Protein AF-A0A438VXB7-F1 (afdb_monomer_lite)

Sequence (95 aa):
STSFGETPNSNTCPVCLGLPGALPVLNKEVVKKAIQLGTAIEANINQHSIFARKNYFYPDLPKAYQISQFEVPIVSDGKLEIDTKEGVKIVRIER

Foldseek 3Di:
DDDPPDDPPPPDDCQQLQHPPDDDDDDPVVLVVVVVVQVVQVWDADPDFDWDWAAADDPNRNNNTDGHGDDGHRTAWGWDWDQDPVGIDIDTDGD

InterPro domains:
  IPR006075 Aspartyl/Glutamyl-tRNA(Gln) amidotransferase, subunit B/E, catalytic [PF02934] (2-95)
  IPR014746 Glutamine synthetase/guanido kinase, catalytic domain [SSF55931] (2-95)
  IPR017959 Aspartyl/glutamyl-tRNA(Asn/Gln) amidotransferase, subunit B /E [PTHR11659] (2-93)

Radius of gyration: 17.67 Å; chains: 1; bounding box: 40×25×50 Å

Structure (mmCIF, N/CA/C/O backbone):
data_AF-A0A438VXB7-F1
#
_entry.id   AF-A0A438VXB7-F1
#
loop_
_atom_site.group_PDB
_atom_site.id
_atom_site.type_symbol
_atom_site.label_atom_id
_atom_site.label_alt_id
_atom_site.label_comp_id
_atom_site.label_asym_id
_atom_site.label_entity_id
_atom_site.label_seq_id
_atom_site.pdbx_PDB_ins_code
_atom_site.Cartn_x
_atom_site.Cartn_y
_atom_site.Cartn_z
_atom_site.occupancy
_atom_site.B_iso_or_equiv
_atom_site.auth_seq_id
_atom_site.auth_comp_id
_atom_site.auth_asym_id
_atom_site.auth_atom_id
_atom_site.pdbx_PDB_model_num
ATOM 1 N N . SER A 1 1 ? 11.592 -12.284 0.896 1.00 63.84 1 SER A N 1
ATOM 2 C CA . SER A 1 1 ? 11.648 -11.688 2.244 1.00 63.84 1 SER A CA 1
ATOM 3 C C . SER A 1 1 ? 12.737 -10.637 2.233 1.00 63.84 1 SER A C 1
ATOM 5 O O . SER A 1 1 ? 13.691 -10.792 1.486 1.00 63.84 1 SER A O 1
ATOM 7 N N . THR A 1 2 ? 12.568 -9.560 2.990 1.00 84.88 2 THR A N 1
ATOM 8 C CA . THR A 1 2 ? 13.571 -8.502 3.179 1.00 84.88 2 THR A CA 1
ATOM 9 C C . THR A 1 2 ? 13.570 -8.138 4.657 1.00 84.88 2 THR A C 1
ATOM 11 O O . THR A 1 2 ? 12.505 -8.177 5.278 1.00 84.88 2 THR A O 1
ATOM 14 N N . SER A 1 3 ? 14.725 -7.773 5.201 1.00 8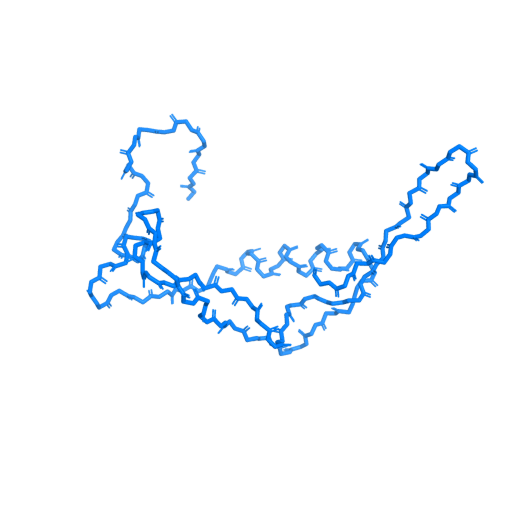9.88 3 SER A N 1
ATOM 15 C CA . SER A 1 3 ? 14.895 -7.463 6.622 1.00 89.88 3 SER A CA 1
ATOM 16 C C . SER A 1 3 ? 15.456 -6.056 6.798 1.00 89.88 3 SER A C 1
ATOM 18 O O . SER A 1 3 ? 16.143 -5.530 5.923 1.00 89.88 3 SER A O 1
ATOM 20 N N . PHE A 1 4 ? 15.131 -5.424 7.922 1.00 94.00 4 PHE A N 1
ATOM 21 C CA . PHE A 1 4 ? 15.700 -4.129 8.281 1.00 94.00 4 PHE A CA 1
ATOM 22 C C . PHE A 1 4 ? 17.194 -4.273 8.626 1.00 94.00 4 PHE A C 1
ATOM 24 O O . PHE A 1 4 ? 17.573 -5.242 9.278 1.00 94.00 4 PHE A O 1
ATOM 31 N N . GLY A 1 5 ? 18.021 -3.300 8.223 1.00 94.38 5 GLY A N 1
ATOM 32 C CA . GLY A 1 5 ? 19.455 -3.243 8.560 1.00 94.38 5 GLY A CA 1
ATOM 33 C C . GLY A 1 5 ? 20.411 -3.910 7.564 1.00 94.38 5 GLY A C 1
ATOM 34 O O . GLY A 1 5 ? 21.616 -3.920 7.795 1.00 94.38 5 GLY A O 1
ATOM 35 N N . GLU A 1 6 ? 19.899 -4.442 6.456 1.00 95.94 6 GLU A N 1
ATOM 36 C CA . GLU A 1 6 ? 20.711 -5.056 5.399 1.00 95.94 6 GLU A CA 1
ATOM 37 C C . GLU A 1 6 ? 21.574 -4.029 4.642 1.00 95.94 6 GLU A C 1
ATOM 39 O O . GLU A 1 6 ? 21.282 -2.830 4.615 1.00 95.94 6 GLU A O 1
ATOM 44 N N . THR A 1 7 ? 22.633 -4.504 3.977 1.00 97.38 7 THR A N 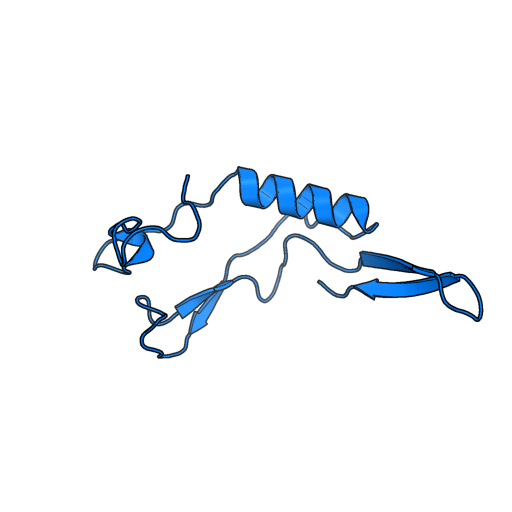1
ATOM 45 C CA . THR A 1 7 ? 23.547 -3.656 3.192 1.00 97.38 7 THR A CA 1
ATOM 46 C C . THR A 1 7 ? 22.786 -2.821 2.145 1.00 97.38 7 THR A C 1
ATOM 48 O O . THR A 1 7 ? 21.892 -3.361 1.481 1.00 97.38 7 THR A O 1
ATOM 51 N N . PRO A 1 8 ? 23.130 -1.532 1.931 1.00 96.75 8 PRO A N 1
ATOM 52 C CA . PRO A 1 8 ? 22.445 -0.680 0.960 1.00 96.75 8 PRO A CA 1
ATOM 53 C C . PRO A 1 8 ? 22.319 -1.322 -0.427 1.00 96.75 8 PRO A C 1
ATOM 55 O O . PRO A 1 8 ? 23.275 -1.884 -0.954 1.00 96.75 8 PRO A O 1
ATOM 58 N N . ASN A 1 9 ? 21.129 -1.217 -1.022 1.00 95.75 9 ASN A N 1
ATOM 59 C CA . ASN A 1 9 ? 20.783 -1.727 -2.357 1.00 95.75 9 ASN A CA 1
ATOM 60 C C . ASN A 1 9 ? 20.889 -3.256 -2.566 1.00 95.75 9 ASN A C 1
ATOM 62 O O . ASN A 1 9 ? 20.611 -3.724 -3.670 1.00 95.75 9 ASN A O 1
ATOM 66 N N . SER A 1 10 ? 21.203 -4.046 -1.532 1.00 95.69 10 SER A N 1
ATOM 67 C CA . SER A 1 10 ? 21.258 -5.520 -1.619 1.00 95.69 10 SER A CA 1
ATOM 68 C C . SER A 1 10 ? 19.892 -6.167 -1.895 1.00 95.69 10 SER A C 1
ATOM 70 O O . SER A 1 10 ? 19.806 -7.182 -2.578 1.00 95.69 10 SER A O 1
ATOM 72 N N . ASN A 1 11 ? 18.809 -5.544 -1.422 1.00 96.19 11 ASN A N 1
ATOM 73 C CA . ASN A 1 11 ? 17.433 -6.021 -1.570 1.00 96.19 11 ASN A CA 1
ATOM 74 C C . ASN A 1 11 ? 16.691 -5.297 -2.703 1.00 96.19 11 ASN A C 1
ATOM 76 O O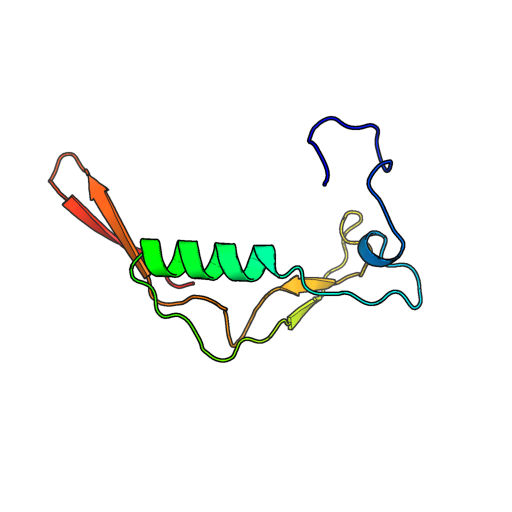 . ASN A 1 11 ? 15.634 -4.697 -2.492 1.00 96.19 11 ASN A O 1
ATOM 80 N N . THR A 1 12 ? 17.262 -5.313 -3.908 1.00 96.69 12 THR A N 1
ATOM 81 C CA . THR A 1 12 ? 16.703 -4.621 -5.077 1.00 96.69 12 THR A CA 1
ATOM 82 C C . THR A 1 12 ? 16.487 -5.557 -6.268 1.00 96.69 12 THR A C 1
ATOM 84 O O . THR A 1 12 ? 16.997 -6.672 -6.322 1.00 96.69 12 THR A O 1
ATOM 87 N N . CYS A 1 13 ? 15.659 -5.129 -7.218 1.00 96.75 13 CYS A N 1
ATOM 88 C CA . CYS A 1 13 ? 15.355 -5.842 -8.452 1.00 96.75 13 CYS A CA 1
ATOM 89 C C . CYS A 1 13 ? 14.922 -4.842 -9.540 1.00 96.75 13 CYS A C 1
ATOM 91 O O . CYS A 1 13 ? 14.576 -3.701 -9.213 1.00 96.75 13 CYS A O 1
ATOM 93 N N . PRO A 1 14 ? 14.860 -5.246 -10.824 1.00 98.44 14 PRO A N 1
ATOM 94 C CA . PRO A 1 14 ? 14.476 -4.346 -11.916 1.00 98.44 14 PRO A CA 1
ATOM 95 C C . PRO A 1 14 ? 13.153 -3.597 -11.693 1.00 98.44 14 PRO A C 1
ATOM 97 O O . PRO A 1 14 ? 13.034 -2.426 -12.042 1.00 98.44 14 PRO A O 1
ATOM 100 N N . VAL A 1 15 ? 12.172 -4.247 -11.057 1.00 98.12 15 VAL A N 1
ATOM 101 C CA . VAL A 1 15 ? 10.841 -3.677 -10.789 1.00 98.12 15 VAL A CA 1
ATOM 102 C C . VAL A 1 15 ? 10.883 -2.605 -9.700 1.00 98.12 15 VAL A C 1
ATOM 104 O O . VAL A 1 15 ? 10.304 -1.524 -9.862 1.00 98.12 15 VAL A O 1
ATOM 107 N N . CYS A 1 16 ? 11.546 -2.874 -8.570 1.00 96.38 16 CYS A N 1
ATOM 108 C CA . CYS A 1 16 ? 11.600 -1.891 -7.489 1.00 96.38 16 CYS A CA 1
ATOM 109 C C . CYS A 1 16 ? 12.524 -0.718 -7.838 1.00 96.38 16 CYS A C 1
ATOM 111 O O . CYS A 1 16 ? 12.182 0.407 -7.482 1.00 96.38 16 CYS A O 1
ATOM 113 N N . LEU A 1 17 ? 13.571 -0.958 -8.640 1.00 98.06 17 LEU A N 1
ATOM 114 C CA . LEU A 1 17 ? 14.460 0.061 -9.212 1.00 98.06 17 LEU A CA 1
ATOM 115 C C . LEU A 1 17 ? 13.847 0.852 -10.376 1.00 98.06 17 LEU A C 1
ATOM 117 O O . LEU A 1 17 ? 14.480 1.782 -10.860 1.00 98.06 17 LEU A O 1
ATOM 121 N N . GLY A 1 18 ? 12.644 0.506 -10.846 1.00 97.81 18 GLY A N 1
ATOM 122 C CA . GLY A 1 18 ? 11.980 1.238 -11.929 1.00 97.81 18 GLY A CA 1
ATOM 123 C C . GLY A 1 18 ? 12.720 1.183 -13.269 1.00 97.81 18 GLY A C 1
ATOM 124 O O . GLY A 1 18 ? 12.633 2.132 -14.043 1.00 97.81 18 GLY A O 1
ATOM 125 N N . LEU A 1 19 ? 13.451 0.097 -13.542 1.00 98.44 19 LEU A N 1
ATOM 126 C CA . LEU A 1 19 ? 14.196 -0.044 -14.793 1.00 98.44 19 LEU A CA 1
ATOM 127 C C . LEU A 1 19 ? 13.248 -0.118 -16.007 1.00 98.44 19 LEU A C 1
ATOM 129 O O . LEU A 1 19 ? 12.130 -0.636 -15.883 1.00 98.44 19 LEU A O 1
ATOM 133 N N . PRO A 1 20 ? 13.678 0.353 -17.193 1.00 98.50 20 PRO A N 1
ATOM 134 C CA . PRO A 1 20 ? 12.863 0.303 -18.404 1.00 98.50 20 PRO A CA 1
ATOM 135 C C . PRO A 1 20 ? 12.351 -1.110 -18.711 1.00 98.50 20 PRO A C 1
ATOM 137 O O . PRO A 1 20 ? 13.108 -2.078 -18.688 1.00 98.50 20 PRO A O 1
ATOM 140 N N . GLY A 1 21 ? 11.052 -1.226 -18.999 1.00 97.88 21 GLY A N 1
ATOM 141 C CA . GLY A 1 21 ? 10.391 -2.498 -19.316 1.00 97.88 21 GLY A CA 1
ATOM 142 C C . GLY A 1 21 ? 9.962 -3.342 -18.108 1.00 97.88 21 GLY A C 1
ATOM 143 O O . GLY A 1 21 ? 9.268 -4.340 -18.292 1.00 97.88 21 GLY A O 1
ATOM 144 N N . ALA A 1 22 ? 10.312 -2.959 -16.876 1.00 98.25 22 ALA A N 1
ATOM 145 C CA . ALA A 1 22 ? 9.897 -3.693 -15.685 1.00 98.25 22 ALA A CA 1
ATOM 146 C C . ALA A 1 22 ? 8.409 -3.460 -15.344 1.00 98.25 22 ALA A C 1
ATOM 148 O O . ALA A 1 22 ? 7.919 -2.329 -15.378 1.00 98.25 22 ALA A O 1
ATOM 149 N N . LEU A 1 23 ? 7.693 -4.526 -14.966 1.00 98.12 23 LEU A N 1
ATOM 150 C CA . LEU A 1 23 ? 6.261 -4.490 -14.637 1.00 98.12 23 LEU A CA 1
ATOM 151 C C . LEU A 1 23 ? 5.999 -4.940 -13.188 1.00 98.12 23 LEU A C 1
ATOM 153 O O . LEU A 1 23 ? 6.629 -5.892 -12.723 1.00 98.12 23 LEU A O 1
ATOM 157 N N . PRO A 1 24 ? 5.078 -4.286 -12.453 1.00 97.69 24 PRO A N 1
ATOM 158 C CA . PRO A 1 24 ? 4.722 -4.685 -11.096 1.00 97.69 24 PRO A CA 1
ATOM 159 C C . PRO A 1 24 ? 3.823 -5.929 -11.082 1.00 97.69 24 PRO A C 1
ATOM 161 O O . PRO A 1 24 ? 2.951 -6.090 -11.932 1.00 97.69 24 PRO A O 1
ATOM 164 N N . VAL A 1 25 ? 3.984 -6.762 -10.053 1.00 97.62 25 VAL A N 1
ATOM 165 C CA . VAL A 1 25 ? 3.088 -7.887 -9.745 1.00 97.62 25 VAL A CA 1
ATOM 166 C C . VAL A 1 25 ? 2.624 -7.748 -8.299 1.00 97.62 25 VAL A C 1
ATOM 168 O O . VAL A 1 25 ? 3.439 -7.554 -7.396 1.00 97.62 25 VAL A O 1
ATOM 171 N N . LEU A 1 26 ? 1.311 -7.811 -8.076 1.00 97.44 26 LEU A N 1
ATOM 172 C CA . LEU A 1 26 ? 0.725 -7.616 -6.752 1.00 97.44 26 LEU A CA 1
ATOM 173 C C . LEU A 1 26 ? 1.048 -8.792 -5.821 1.00 97.44 26 LEU A C 1
ATOM 175 O O . LEU A 1 26 ? 0.850 -9.956 -6.166 1.00 97.44 26 LEU A O 1
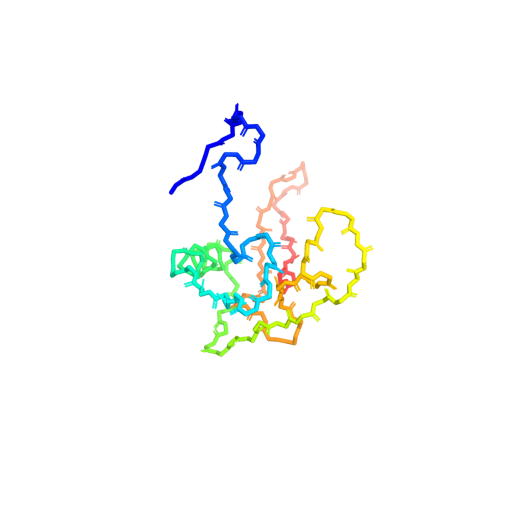ATOM 179 N N . ASN A 1 27 ? 1.489 -8.482 -4.602 1.00 97.12 27 ASN A N 1
ATOM 180 C CA . ASN A 1 27 ? 1.700 -9.484 -3.566 1.00 97.12 27 ASN A CA 1
ATOM 181 C C . ASN A 1 27 ? 0.358 -9.901 -2.936 1.00 97.12 27 ASN A C 1
ATOM 183 O O . ASN A 1 27 ? -0.301 -9.103 -2.268 1.00 97.12 27 ASN A O 1
ATOM 187 N N . LYS A 1 28 ? -0.009 -11.177 -3.092 1.00 97.88 28 LYS A N 1
ATOM 188 C CA . LYS A 1 28 ? -1.243 -11.760 -2.541 1.00 97.88 28 LYS A CA 1
ATOM 189 C C . LYS A 1 28 ? -1.373 -11.596 -1.021 1.00 97.88 28 LYS A C 1
ATOM 191 O O . LYS A 1 28 ? -2.473 -11.360 -0.528 1.00 97.88 28 LYS A O 1
ATOM 196 N N . GLU A 1 29 ? -0.273 -11.694 -0.276 1.00 97.94 29 GLU A N 1
ATOM 197 C CA . GLU A 1 29 ? -0.298 -11.581 1.188 1.00 97.94 29 GLU A CA 1
ATOM 198 C C . GLU A 1 29 ? -0.606 -10.157 1.666 1.00 97.94 29 GLU A C 1
ATOM 200 O O . GLU A 1 29 ? -1.216 -9.989 2.719 1.00 97.94 29 GLU A O 1
ATOM 205 N N . VAL A 1 30 ? -0.259 -9.129 0.881 1.00 96.81 30 VAL A N 1
ATOM 206 C CA . VAL A 1 30 ? -0.613 -7.734 1.205 1.00 96.81 30 VAL A CA 1
ATOM 207 C C . VAL A 1 30 ? -2.127 -7.544 1.160 1.00 96.81 30 VAL A C 1
ATOM 209 O O . VAL A 1 30 ? -2.691 -6.953 2.075 1.00 96.81 30 VAL A O 1
ATOM 212 N N . VAL A 1 31 ? -2.800 -8.111 0.154 1.00 97.50 31 VAL A N 1
ATOM 213 C CA . VAL A 1 31 ? -4.266 -8.043 0.039 1.00 97.50 31 VAL A CA 1
ATOM 214 C C . VAL A 1 31 ? -4.939 -8.777 1.199 1.00 97.50 31 VAL A C 1
ATOM 216 O O . VAL A 1 31 ? -5.845 -8.234 1.823 1.00 97.50 31 VAL A O 1
ATOM 219 N N . LYS A 1 32 ? -4.461 -9.982 1.545 1.00 98.38 32 LYS A N 1
ATOM 220 C CA . LYS A 1 32 ? -4.981 -10.731 2.701 1.00 98.38 32 LYS A CA 1
ATOM 221 C C . LYS A 1 32 ? -4.863 -9.929 3.996 1.00 98.38 32 LYS A C 1
ATOM 223 O O . LYS A 1 32 ? -5.835 -9.839 4.736 1.00 98.38 32 LYS A O 1
ATOM 228 N N . LYS A 1 33 ? -3.698 -9.325 4.249 1.00 98.56 33 LYS A N 1
ATOM 229 C CA . LYS A 1 33 ? -3.461 -8.504 5.445 1.00 98.56 33 LYS A CA 1
ATOM 230 C C . LYS A 1 33 ? -4.321 -7.240 5.464 1.00 98.56 33 LYS A C 1
ATOM 232 O O . LYS A 1 33 ? -4.819 -6.883 6.525 1.00 98.56 33 LYS A O 1
ATOM 237 N N . ALA A 1 34 ? -4.540 -6.598 4.316 1.00 98.31 34 ALA A N 1
ATOM 238 C CA . ALA A 1 34 ? -5.443 -5.453 4.213 1.00 98.31 34 ALA A CA 1
ATOM 239 C C . ALA A 1 34 ? -6.889 -5.838 4.576 1.00 98.31 34 ALA A C 1
ATOM 241 O O . ALA A 1 34 ? -7.513 -5.162 5.387 1.00 98.31 34 ALA A O 1
ATOM 242 N N . ILE A 1 35 ? -7.392 -6.965 4.058 1.00 98.31 35 ILE A N 1
ATOM 243 C CA . ILE A 1 35 ? -8.734 -7.477 4.388 1.00 98.31 35 ILE A CA 1
ATOM 244 C C . ILE A 1 35 ? -8.833 -7.872 5.867 1.00 98.31 35 ILE A C 1
ATOM 246 O O . ILE A 1 35 ? -9.834 -7.572 6.515 1.00 98.31 35 ILE A O 1
ATOM 250 N N . GLN A 1 36 ? -7.797 -8.516 6.417 1.00 98.56 36 GLN A N 1
ATOM 251 C CA . GLN A 1 36 ? -7.730 -8.850 7.843 1.00 98.56 36 GLN A CA 1
ATOM 252 C C . GLN A 1 36 ? -7.818 -7.597 8.717 1.00 98.56 36 GLN A C 1
ATOM 254 O O . GLN A 1 36 ? -8.614 -7.576 9.651 1.00 98.56 36 GLN A O 1
ATOM 259 N N . LEU A 1 37 ? -7.046 -6.552 8.390 1.00 98.50 37 LEU A N 1
ATOM 260 C CA . LEU A 1 37 ? -7.118 -5.270 9.087 1.00 98.50 37 LEU A CA 1
ATOM 261 C C . LEU A 1 37 ? -8.522 -4.677 8.980 1.00 98.50 37 LEU A C 1
ATOM 263 O O . LEU A 1 37 ? -9.106 -4.368 10.009 1.00 98.50 37 LEU A O 1
ATOM 267 N N . GLY A 1 38 ? -9.075 -4.577 7.767 1.00 98.31 38 GLY A N 1
ATOM 268 C CA . GLY A 1 38 ? -10.413 -4.028 7.549 1.00 98.31 38 GLY A CA 1
ATOM 269 C C . GLY A 1 38 ? -11.495 -4.767 8.336 1.00 98.31 38 GLY A C 1
ATOM 270 O O . GLY A 1 38 ? -12.331 -4.135 8.968 1.00 98.31 38 GLY A O 1
ATOM 271 N N . THR A 1 39 ? -11.418 -6.097 8.393 1.00 98.31 39 THR A N 1
ATOM 272 C CA . THR A 1 39 ? -12.333 -6.916 9.204 1.00 98.31 39 THR A CA 1
ATOM 273 C C . THR A 1 39 ? -12.176 -6.616 10.697 1.00 98.31 39 THR A C 1
ATOM 275 O O . THR A 1 39 ? -13.170 -6.499 11.407 1.00 98.31 39 THR A O 1
ATOM 278 N N . ALA A 1 40 ? -10.937 -6.467 11.177 1.00 98.44 40 ALA A N 1
ATOM 279 C CA . ALA A 1 40 ? -10.650 -6.193 12.584 1.00 98.44 40 ALA A CA 1
ATOM 280 C C . ALA A 1 40 ? -11.132 -4.808 13.048 1.00 98.44 40 ALA A C 1
ATOM 282 O O . ALA A 1 40 ? -11.443 -4.649 14.223 1.00 98.44 40 ALA A O 1
ATOM 283 N N . ILE A 1 41 ? -11.204 -3.826 12.143 1.00 98.31 41 ILE A N 1
ATOM 284 C CA . ILE A 1 41 ? -11.694 -2.466 12.431 1.00 98.31 41 ILE A CA 1
ATOM 285 C C . ILE A 1 41 ? -13.152 -2.249 11.991 1.00 98.31 41 ILE A C 1
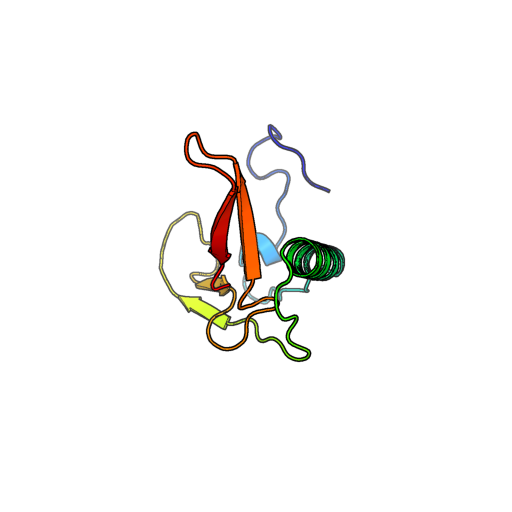ATOM 287 O O . ILE A 1 41 ? -13.570 -1.109 11.788 1.00 98.31 41 ILE A O 1
ATOM 291 N N . GLU A 1 42 ? -13.909 -3.332 11.778 1.00 98.31 42 GLU A N 1
ATOM 292 C CA . GLU A 1 42 ? -15.310 -3.293 11.330 1.00 98.31 42 GLU A CA 1
ATOM 293 C C . GLU A 1 42 ? -15.539 -2.388 10.099 1.00 98.31 42 GLU A C 1
ATOM 295 O O . GLU A 1 42 ? -16.537 -1.676 10.009 1.00 98.31 42 GLU A O 1
ATOM 300 N N . ALA A 1 43 ? -14.591 -2.386 9.160 1.00 98.50 43 ALA A N 1
ATOM 301 C CA . ALA A 1 43 ? -14.662 -1.606 7.931 1.00 98.50 43 ALA A CA 1
ATOM 302 C C . ALA A 1 43 ? -15.356 -2.361 6.792 1.00 98.50 43 ALA A C 1
ATOM 304 O O . ALA A 1 43 ? -15.419 -3.593 6.757 1.00 98.50 43 ALA A O 1
ATOM 305 N N . ASN A 1 44 ? -15.794 -1.604 5.790 1.00 98.25 44 ASN A N 1
ATOM 306 C CA . ASN A 1 44 ? -16.297 -2.135 4.534 1.00 98.25 44 ASN A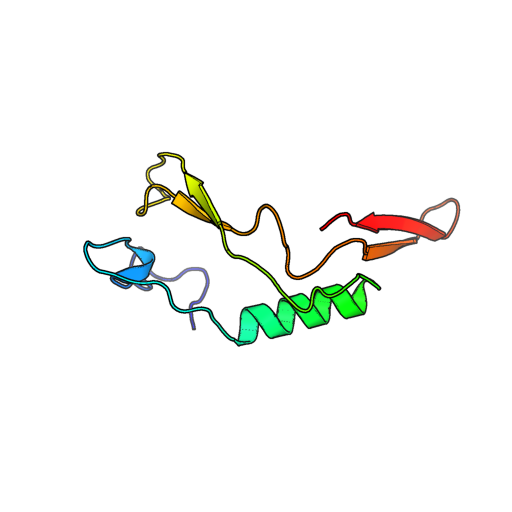 CA 1
ATOM 307 C C . ASN A 1 44 ? -15.137 -2.640 3.664 1.00 98.25 44 ASN A C 1
ATOM 309 O O . ASN A 1 44 ? -14.174 -1.919 3.395 1.00 98.25 44 ASN A O 1
ATOM 313 N N . ILE A 1 45 ? -15.245 -3.883 3.187 1.00 98.38 45 ILE A N 1
ATOM 314 C CA . ILE A 1 45 ? -14.289 -4.484 2.250 1.00 98.38 45 ILE A CA 1
ATOM 315 C C . ILE A 1 45 ? -14.847 -4.389 0.830 1.00 98.38 45 ILE A C 1
ATOM 317 O O . ILE A 1 45 ? -15.831 -5.054 0.490 1.00 98.38 45 ILE A O 1
ATOM 321 N N . ASN A 1 46 ? -14.195 -3.601 -0.023 1.00 97.94 46 ASN A N 1
ATOM 322 C CA . ASN A 1 46 ? -14.626 -3.440 -1.407 1.00 97.94 46 ASN A CA 1
ATOM 323 C C . ASN A 1 46 ? -14.327 -4.708 -2.225 1.00 97.94 46 ASN A C 1
ATOM 325 O O . ASN A 1 46 ? -13.199 -5.199 -2.251 1.00 97.94 46 ASN A O 1
ATOM 329 N N . GLN A 1 47 ? -15.336 -5.226 -2.939 1.00 96.50 47 GLN A N 1
ATOM 330 C CA . GLN A 1 47 ? -15.181 -6.403 -3.817 1.00 96.50 47 GLN A CA 1
ATOM 331 C C . GLN A 1 47 ? -14.377 -6.096 -5.088 1.00 96.50 47 GLN A C 1
ATOM 333 O O . GLN A 1 47 ? -13.800 -6.989 -5.706 1.00 96.50 47 GLN A O 1
ATOM 338 N N . HIS A 1 48 ? -14.316 -4.819 -5.460 1.00 96.75 48 HIS A N 1
ATOM 339 C CA . HIS A 1 48 ? -13.478 -4.302 -6.530 1.00 96.75 48 HIS A CA 1
ATOM 340 C C . HIS A 1 48 ? -12.546 -3.248 -5.956 1.00 96.75 48 HIS A C 1
ATOM 342 O O . HIS A 1 48 ? -12.950 -2.465 -5.107 1.00 96.75 48 HIS A O 1
ATOM 348 N N . SER A 1 49 ? -11.300 -3.212 -6.419 1.00 96.88 49 SER A N 1
ATOM 349 C CA . SER A 1 49 ? -10.326 -2.225 -5.968 1.00 96.88 49 SER A CA 1
ATOM 350 C C . SER A 1 49 ? -9.323 -1.922 -7.076 1.00 96.88 49 SER A C 1
ATOM 352 O O . SER A 1 49 ? -8.960 -2.813 -7.848 1.00 96.88 49 SER A O 1
ATOM 354 N N . ILE A 1 50 ? -8.905 -0.658 -7.179 1.00 97.19 50 ILE A N 1
ATOM 355 C CA . ILE A 1 50 ? -8.073 -0.161 -8.280 1.00 97.19 50 ILE A CA 1
ATOM 356 C C . ILE A 1 50 ? -6.780 0.424 -7.712 1.00 97.19 50 ILE A C 1
ATOM 358 O O . ILE A 1 50 ? -6.795 1.259 -6.805 1.00 97.19 50 ILE A O 1
ATOM 362 N N . PHE A 1 51 ? -5.648 -0.009 -8.268 1.00 98.12 51 PHE A N 1
ATOM 363 C CA . PHE A 1 51 ? -4.358 0.631 -8.030 1.00 98.12 51 PHE A CA 1
ATOM 364 C C . PHE A 1 51 ? -4.153 1.773 -9.029 1.00 98.12 51 PHE A C 1
ATOM 366 O O . PHE A 1 51 ? -4.241 1.575 -10.240 1.00 98.12 51 PHE A O 1
ATOM 373 N N . ALA A 1 52 ? -3.841 2.956 -8.512 1.00 98.25 52 ALA A N 1
ATOM 374 C CA . ALA A 1 52 ? -3.613 4.184 -9.262 1.00 98.25 52 ALA A CA 1
ATOM 375 C C . ALA A 1 52 ? -2.142 4.624 -9.172 1.00 98.25 52 ALA A C 1
ATOM 377 O O . ALA A 1 52 ? -1.399 4.223 -8.271 1.00 98.25 52 ALA A O 1
ATOM 378 N N . ARG A 1 53 ? -1.712 5.477 -10.108 1.00 98.56 53 ARG A N 1
ATOM 379 C CA . ARG A 1 53 ? -0.370 6.078 -10.112 1.00 98.56 53 ARG A CA 1
ATOM 380 C C . ARG A 1 53 ? -0.437 7.496 -9.555 1.00 98.56 53 ARG A C 1
ATOM 382 O O . ARG A 1 53 ? -1.026 8.374 -10.177 1.00 98.56 53 ARG A O 1
ATOM 389 N N . LYS A 1 54 ? 0.206 7.730 -8.412 1.00 98.50 54 LYS A N 1
ATOM 390 C CA . LYS A 1 54 ? 0.421 9.072 -7.860 1.00 98.50 54 LYS A CA 1
ATOM 391 C C . LYS A 1 54 ? 1.760 9.602 -8.370 1.00 98.50 54 LYS A C 1
ATOM 393 O O . LYS A 1 54 ? 2.804 9.153 -7.905 1.00 98.50 54 LYS A O 1
ATOM 398 N N . ASN A 1 55 ? 1.725 10.501 -9.350 1.00 98.62 55 ASN A N 1
ATOM 399 C CA . ASN A 1 55 ? 2.916 10.982 -10.059 1.00 98.62 55 ASN A CA 1
ATOM 400 C C . ASN A 1 55 ? 3.592 12.134 -9.298 1.00 98.62 55 ASN A C 1
ATOM 402 O O . ASN A 1 55 ? 2.935 13.126 -8.991 1.00 98.62 55 ASN A O 1
ATOM 406 N N . TYR A 1 56 ? 4.885 11.997 -8.998 1.00 98.50 56 TYR A N 1
ATOM 407 C CA . TYR A 1 56 ? 5.742 13.053 -8.446 1.00 98.50 56 TYR A CA 1
ATOM 408 C C . TYR A 1 56 ? 7.217 12.652 -8.576 1.00 98.50 56 TYR A C 1
ATOM 410 O O . TYR A 1 56 ? 7.550 11.469 -8.600 1.00 98.50 56 TYR A O 1
ATOM 418 N N . PHE A 1 57 ? 8.109 13.638 -8.660 1.00 98.56 57 PHE A N 1
ATOM 419 C CA . PHE A 1 57 ? 9.543 13.400 -8.808 1.00 98.56 57 PHE A CA 1
ATOM 420 C C . PHE A 1 57 ? 10.243 13.506 -7.462 1.00 98.56 57 PHE A C 1
ATOM 422 O O . PHE A 1 57 ? 10.158 14.538 -6.798 1.00 98.56 57 PHE A O 1
ATOM 429 N N . TYR A 1 58 ? 10.953 12.448 -7.079 1.00 98.50 58 TYR A N 1
ATOM 430 C CA . TYR A 1 58 ? 11.835 12.466 -5.921 1.00 98.50 58 TYR A CA 1
ATOM 431 C C . TYR A 1 58 ? 12.900 11.358 -6.038 1.00 98.50 58 TYR A C 1
ATOM 433 O O . TYR A 1 58 ? 12.587 10.306 -6.600 1.00 98.50 58 TYR A O 1
ATOM 441 N N . PRO A 1 59 ? 14.140 11.549 -5.539 1.00 97.94 59 PRO A N 1
ATOM 442 C CA . PRO A 1 59 ? 15.223 10.573 -5.722 1.00 97.94 59 PRO A CA 1
ATOM 443 C C . PRO A 1 59 ? 14.967 9.176 -5.136 1.00 97.94 59 PRO A C 1
ATOM 445 O O . PRO A 1 59 ? 15.518 8.202 -5.639 1.00 97.94 59 PRO A O 1
ATOM 448 N N . ASP A 1 60 ? 14.130 9.055 -4.102 1.00 97.88 60 ASP A N 1
ATOM 449 C CA . ASP A 1 60 ? 13.747 7.758 -3.516 1.00 97.88 60 ASP A CA 1
ATOM 450 C C . ASP A 1 60 ? 12.624 7.031 -4.283 1.00 97.88 60 ASP A C 1
ATOM 452 O O . ASP A 1 60 ? 12.310 5.875 -3.984 1.00 97.88 60 ASP A O 1
ATOM 456 N N . LEU A 1 61 ? 12.037 7.682 -5.295 1.00 98.44 61 LEU A N 1
ATOM 457 C CA . LEU A 1 61 ? 10.911 7.179 -6.069 1.00 98.44 61 LEU A CA 1
ATOM 458 C C . LEU A 1 61 ? 11.335 6.918 -7.523 1.00 98.44 61 LEU A C 1
ATOM 460 O O . LEU A 1 61 ? 11.018 7.700 -8.425 1.00 98.44 61 LEU A O 1
ATOM 464 N N . PRO A 1 62 ? 11.988 5.779 -7.805 1.00 97.75 62 PRO A N 1
ATOM 465 C CA . PRO A 1 62 ? 12.655 5.544 -9.087 1.00 97.75 62 PRO A CA 1
ATOM 466 C C . PRO A 1 62 ? 11.712 5.508 -10.297 1.00 97.75 62 PRO A C 1
ATOM 468 O O . PRO A 1 62 ? 12.134 5.730 -11.424 1.00 97.75 62 PRO A O 1
ATOM 471 N N . LYS A 1 63 ? 10.421 5.234 -10.080 1.00 98.00 63 LYS A N 1
ATOM 472 C CA . LYS A 1 63 ? 9.414 5.163 -11.151 1.00 98.00 63 LYS A CA 1
ATOM 473 C C . LYS A 1 63 ? 8.805 6.523 -11.515 1.00 98.00 63 LYS A C 1
ATOM 475 O O . LYS A 1 63 ? 7.983 6.564 -12.423 1.00 98.00 63 LYS A O 1
ATOM 480 N N . ALA A 1 64 ? 9.127 7.599 -10.785 1.00 98.06 64 ALA A N 1
ATOM 481 C CA . ALA A 1 64 ? 8.445 8.904 -10.854 1.00 98.06 64 ALA A CA 1
ATOM 482 C C . ALA A 1 64 ? 6.920 8.856 -10.583 1.00 98.06 64 ALA A C 1
ATOM 484 O O . ALA A 1 64 ? 6.190 9.826 -10.793 1.00 98.06 64 ALA A O 1
ATOM 485 N N . TYR A 1 65 ? 6.429 7.720 -10.084 1.00 98.50 65 TYR A N 1
ATOM 486 C CA . TYR A 1 65 ? 5.094 7.558 -9.534 1.00 98.50 65 TYR A CA 1
ATOM 487 C C . TYR A 1 65 ? 5.078 6.476 -8.456 1.00 98.50 65 TYR A C 1
ATOM 489 O O . TYR A 1 65 ? 5.780 5.461 -8.534 1.00 98.50 65 TYR A O 1
ATOM 497 N N . GLN A 1 66 ? 4.228 6.680 -7.456 1.00 98.56 66 GLN A N 1
ATOM 498 C CA . GLN A 1 66 ? 3.907 5.684 -6.446 1.00 98.56 66 GLN A CA 1
ATOM 499 C C . GLN A 1 66 ? 2.659 4.914 -6.884 1.00 98.56 66 GLN A C 1
ATOM 501 O O . GLN A 1 66 ? 1.646 5.515 -7.246 1.00 98.56 66 GLN A O 1
ATOM 506 N N . ILE A 1 67 ? 2.725 3.581 -6.843 1.00 98.25 67 ILE A N 1
ATOM 507 C CA . ILE A 1 67 ? 1.535 2.734 -6.967 1.00 98.25 67 ILE A CA 1
ATOM 508 C C . ILE A 1 67 ? 0.786 2.832 -5.636 1.00 98.25 67 ILE A C 1
ATOM 510 O O . ILE A 1 67 ? 1.314 2.430 -4.602 1.00 98.25 67 ILE A O 1
ATOM 514 N N . SER A 1 68 ? -0.409 3.411 -5.665 1.00 97.88 68 SER A N 1
ATOM 515 C CA . SER A 1 68 ? -1.268 3.641 -4.501 1.00 97.88 68 SER A CA 1
ATOM 516 C C . SER A 1 68 ? -2.725 3.343 -4.874 1.00 97.88 68 SER A C 1
ATOM 518 O O . SER A 1 68 ? -2.978 2.686 -5.881 1.00 97.88 68 SER A O 1
ATOM 520 N N . GLN A 1 69 ? -3.689 3.800 -4.081 1.00 98.00 69 GLN A N 1
ATOM 521 C CA . GLN A 1 69 ? -5.120 3.677 -4.351 1.00 98.00 69 GLN A CA 1
ATOM 522 C C . GLN A 1 69 ? -5.769 5.052 -4.218 1.00 98.00 69 GLN A C 1
ATOM 524 O O . GLN A 1 69 ? -5.554 5.725 -3.210 1.00 98.00 69 GLN A O 1
ATOM 529 N N . PHE A 1 70 ? -6.555 5.471 -5.215 1.00 96.25 70 PHE A N 1
ATOM 530 C CA . PHE A 1 70 ? -7.232 6.770 -5.198 1.00 96.25 70 PHE A CA 1
ATOM 531 C C . PHE A 1 70 ? -8.748 6.601 -5.090 1.00 96.25 70 PHE A C 1
ATOM 533 O O . PHE A 1 70 ? -9.288 6.815 -4.010 1.00 96.25 70 PHE A O 1
ATOM 540 N N . GLU A 1 71 ? -9.420 6.130 -6.131 1.00 94.88 71 GLU A N 1
ATOM 541 C CA . GLU A 1 71 ? -10.883 6.097 -6.190 1.00 94.88 71 GLU A CA 1
ATOM 542 C C . GLU A 1 71 ? -11.479 4.940 -5.382 1.00 94.88 71 GLU A C 1
ATOM 544 O O . GLU A 1 71 ? -12.387 5.154 -4.586 1.00 94.88 71 GLU A O 1
ATOM 549 N N . VAL A 1 72 ? -10.952 3.720 -5.558 1.00 96.06 72 VAL A N 1
ATOM 550 C CA . VAL A 1 72 ? -11.547 2.499 -4.985 1.00 96.06 72 VAL A CA 1
ATOM 551 C C . VAL A 1 72 ? -10.530 1.750 -4.104 1.00 96.06 72 VAL A C 1
ATOM 553 O O . VAL A 1 72 ? -9.789 0.896 -4.617 1.00 96.06 72 VAL A O 1
ATOM 556 N N . PRO A 1 73 ? -10.437 2.067 -2.793 1.00 97.81 73 PRO A N 1
ATOM 557 C CA . PRO A 1 73 ? -9.511 1.410 -1.865 1.00 97.81 73 PRO A CA 1
ATOM 558 C C . PRO A 1 73 ? -9.952 -0.025 -1.538 1.00 97.81 73 PRO A C 1
ATOM 560 O O . PRO A 1 73 ? -11.092 -0.401 -1.793 1.00 97.81 73 PRO A O 1
ATOM 563 N N . ILE A 1 74 ? -9.062 -0.841 -0.961 1.00 98.19 74 ILE A N 1
ATOM 564 C CA . ILE A 1 74 ? -9.431 -2.202 -0.511 1.00 98.19 74 ILE A CA 1
ATOM 565 C C . ILE A 1 74 ? -10.419 -2.141 0.667 1.00 98.19 74 ILE A C 1
ATOM 567 O O . ILE A 1 74 ? -11.356 -2.934 0.730 1.00 98.19 74 ILE A O 1
ATOM 571 N N . VAL A 1 75 ? -10.205 -1.194 1.582 1.00 98.38 75 VAL A N 1
ATOM 572 C CA . VAL A 1 75 ? -10.954 -1.022 2.832 1.00 98.38 75 VAL A CA 1
ATOM 573 C C . VAL A 1 75 ? -11.445 0.424 2.920 1.00 98.38 75 VAL A C 1
ATOM 575 O O . VAL A 1 75 ? -10.696 1.332 2.565 1.00 98.38 75 VAL A O 1
ATOM 578 N N . SER A 1 76 ? -12.677 0.646 3.379 1.00 98.00 76 SER A N 1
ATOM 579 C CA . SER A 1 76 ? -13.193 1.982 3.707 1.00 98.00 76 SER A CA 1
ATOM 580 C C . SER A 1 76 ? -14.170 1.945 4.882 1.00 98.00 76 SER A C 1
ATOM 582 O O . SER A 1 76 ? -14.737 0.903 5.194 1.00 98.00 76 SER A O 1
ATOM 584 N N . ASP A 1 77 ? -14.384 3.092 5.522 1.00 98.06 77 ASP A N 1
ATOM 585 C CA . ASP A 1 77 ? -15.424 3.309 6.536 1.00 98.06 77 ASP A CA 1
ATOM 586 C C . ASP A 1 77 ? -15.353 2.362 7.747 1.00 98.06 77 ASP A C 1
ATOM 588 O O . ASP A 1 77 ? -16.348 1.762 8.148 1.00 98.06 77 ASP A O 1
ATOM 592 N N . GLY A 1 78 ? -14.169 2.244 8.344 1.00 98.31 78 GLY A N 1
ATOM 593 C CA . GLY A 1 78 ? -13.958 1.523 9.598 1.00 98.31 78 GLY A CA 1
ATOM 594 C C . GLY A 1 78 ? -14.179 2.368 10.848 1.00 98.31 78 GLY A C 1
ATOM 595 O O . GLY A 1 78 ? -14.466 3.572 10.807 1.00 98.31 78 GLY A O 1
ATOM 596 N N . LYS A 1 79 ? -13.972 1.732 11.997 1.00 98.44 79 LYS A N 1
ATOM 597 C CA . LYS A 1 79 ? -13.970 2.383 13.306 1.00 98.44 79 LYS A CA 1
ATOM 598 C C . LYS A 1 79 ? -13.012 1.688 14.272 1.00 98.44 79 LYS A C 1
ATOM 600 O O . LYS A 1 79 ? -12.715 0.506 14.144 1.00 98.44 79 LYS A O 1
ATOM 605 N N . LEU A 1 80 ? -12.539 2.443 15.254 1.00 97.94 80 LEU A N 1
ATOM 606 C CA . LEU A 1 80 ? -11.720 1.944 16.347 1.00 97.94 80 LEU A CA 1
ATOM 607 C C . LEU A 1 80 ? -12.279 2.448 17.672 1.00 97.94 80 LEU A C 1
ATOM 609 O O . LEU A 1 80 ? -12.494 3.649 17.843 1.00 97.94 80 LEU A O 1
ATOM 613 N N . GLU A 1 81 ? -12.487 1.533 18.605 1.00 97.75 81 GLU A N 1
ATOM 614 C CA . GLU A 1 81 ? -12.787 1.866 19.992 1.00 97.75 81 GLU A CA 1
ATOM 615 C C . GLU A 1 81 ? -11.483 2.121 20.746 1.00 97.75 81 GLU A C 1
ATOM 617 O O . GLU A 1 81 ? -10.537 1.337 20.664 1.00 97.75 81 GLU A O 1
ATOM 622 N N . ILE A 1 82 ? -11.421 3.249 21.450 1.00 97.75 82 ILE A N 1
ATOM 623 C CA . ILE A 1 82 ? -10.285 3.621 22.288 1.00 97.75 82 ILE A CA 1
ATOM 624 C C . ILE A 1 82 ? -10.758 3.926 23.705 1.00 97.75 82 ILE A C 1
ATOM 626 O O . ILE A 1 82 ? -11.773 4.598 23.905 1.00 97.75 82 ILE A O 1
ATOM 630 N N . ASP A 1 83 ? -9.982 3.484 24.687 1.00 97.94 83 ASP A N 1
ATOM 631 C CA . ASP A 1 83 ? -10.203 3.833 26.084 1.00 97.94 83 ASP A CA 1
ATOM 632 C C . ASP A 1 83 ? -9.657 5.232 26.372 1.00 97.94 83 ASP A C 1
ATOM 634 O O . ASP A 1 83 ? -8.500 5.557 26.088 1.00 97.94 83 ASP A O 1
ATOM 638 N N . THR A 1 84 ? -10.492 6.078 26.967 1.00 97.25 84 THR A N 1
ATOM 639 C CA . THR A 1 84 ? -10.106 7.410 27.435 1.00 97.25 84 THR A CA 1
ATOM 640 C C . THR A 1 84 ? -10.438 7.562 28.915 1.00 97.25 84 THR A C 1
ATOM 642 O O . THR A 1 84 ? -11.176 6.764 29.491 1.00 97.25 84 THR A O 1
ATOM 645 N N . LYS A 1 85 ? -9.936 8.627 29.551 1.00 97.06 85 LYS A N 1
ATOM 646 C CA . LYS A 1 85 ? -10.294 8.946 30.945 1.00 97.06 85 LYS A CA 1
ATOM 647 C C . LYS A 1 85 ? -11.798 9.196 31.138 1.00 97.06 85 LYS A C 1
ATOM 649 O O . LYS A 1 85 ? -12.285 9.062 32.252 1.00 97.06 85 LYS A O 1
ATOM 654 N N . GLU A 1 86 ? -12.508 9.557 30.070 1.00 95.81 86 GLU A N 1
ATOM 655 C CA . GLU A 1 86 ? -13.947 9.853 30.058 1.00 95.81 86 GLU A CA 1
ATOM 656 C C . GLU A 1 86 ? -14.798 8.635 29.641 1.00 95.81 86 GLU A C 1
ATOM 658 O O . GLU A 1 86 ? -16.021 8.729 29.592 1.00 95.81 86 GLU A O 1
ATOM 663 N N . GLY A 1 87 ? -14.166 7.486 29.362 1.00 96.75 87 GLY A N 1
ATOM 664 C CA . GLY A 1 87 ? -14.812 6.259 28.888 1.00 96.75 87 GLY A CA 1
ATOM 665 C C . GLY A 1 87 ? -14.383 5.851 27.475 1.00 96.75 87 GLY A C 1
ATOM 666 O O . GLY A 1 87 ? -13.414 6.383 26.923 1.00 96.75 87 GLY A O 1
ATOM 667 N N . VAL A 1 88 ? -15.101 4.888 26.891 1.00 97.88 88 VAL A N 1
ATOM 668 C CA . VAL A 1 88 ? -14.837 4.389 25.531 1.00 97.88 88 VAL A CA 1
ATOM 669 C C . VAL A 1 88 ? -15.261 5.436 24.501 1.00 97.88 88 VAL A C 1
ATOM 671 O O . VAL A 1 88 ? -16.388 5.933 24.526 1.00 97.88 88 VAL A O 1
ATOM 674 N N . LYS A 1 89 ? -14.365 5.751 23.564 1.00 98.06 89 LYS A N 1
ATOM 675 C CA . LYS A 1 89 ? -14.624 6.640 22.428 1.00 98.06 89 LYS A CA 1
ATOM 676 C C . LYS A 1 89 ? -14.450 5.882 21.119 1.00 98.06 89 LYS A C 1
ATOM 678 O O . LYS A 1 89 ? -13.460 5.186 20.931 1.00 98.06 89 LYS A O 1
ATOM 683 N N . ILE A 1 90 ? -15.371 6.090 20.181 1.00 98.06 90 ILE A N 1
ATOM 684 C CA . ILE A 1 90 ? -15.265 5.558 18.819 1.00 98.06 90 ILE A CA 1
ATOM 685 C C . ILE A 1 90 ? -14.588 6.596 17.917 1.00 98.06 90 ILE A C 1
ATOM 687 O O . ILE A 1 90 ? -15.042 7.738 17.809 1.00 98.06 90 ILE A O 1
ATOM 691 N N . VAL A 1 91 ? -13.515 6.192 17.239 1.00 98.25 91 VAL A N 1
ATOM 692 C CA . VAL A 1 91 ? -12.819 6.969 16.207 1.00 98.25 91 VAL A CA 1
ATOM 693 C C . VAL A 1 91 ? -13.121 6.355 14.847 1.00 98.25 91 VAL A C 1
ATOM 695 O O . VAL A 1 91 ? -12.867 5.174 14.629 1.00 98.25 91 VAL A O 1
ATOM 698 N N . ARG A 1 92 ? -13.660 7.147 13.917 1.00 98.31 92 ARG A N 1
ATOM 699 C CA . ARG A 1 92 ? -13.899 6.689 12.541 1.00 98.31 92 ARG A CA 1
ATOM 700 C C . ARG A 1 92 ? -12.593 6.623 11.753 1.00 98.31 92 ARG A C 1
ATOM 702 O O . ARG A 1 92 ? -11.756 7.516 11.869 1.00 98.31 92 ARG A O 1
ATOM 709 N N . ILE A 1 93 ? -12.471 5.599 10.917 1.00 98.38 93 ILE A N 1
ATOM 710 C CA . ILE A 1 93 ? -11.374 5.406 9.970 1.00 98.38 93 ILE A CA 1
ATOM 711 C C . ILE A 1 93 ? -11.971 5.509 8.569 1.00 98.38 93 ILE A C 1
ATOM 713 O O . ILE A 1 93 ? -12.817 4.705 8.195 1.00 98.38 93 ILE A O 1
ATOM 717 N N . GLU A 1 94 ? -11.563 6.516 7.801 1.00 98.06 94 GLU A N 1
ATOM 718 C CA . GLU A 1 94 ? -12.122 6.749 6.465 1.00 98.06 94 GLU A CA 1
ATOM 719 C C . GLU A 1 94 ? -11.697 5.662 5.464 1.00 98.06 94 GLU A C 1
ATOM 721 O O . GLU A 1 94 ? -12.549 5.116 4.764 1.00 98.06 94 GLU A O 1
ATOM 726 N N . ARG A 1 95 ? -10.397 5.341 5.394 1.00 94.88 95 ARG A N 1
ATOM 727 C CA . ARG A 1 95 ? -9.794 4.394 4.440 1.00 94.88 95 ARG A CA 1
ATOM 728 C C . ARG A 1 95 ? -8.335 4.090 4.771 1.00 94.88 95 ARG A C 1
ATOM 730 O O . ARG A 1 95 ? -7.718 4.918 5.478 1.00 94.88 95 ARG A O 1
#

pLDDT: mean 97.08, std 3.88, range [63.84, 98.62]

Secondary structure (DSSP, 8-state):
---TTPPTTTT--TTTTT-TT------HHHHHHHHHHHHHTT-EE-SS---EEEE---TT-TTSEEEE-SSS-SEESEEEEEEETTEEEEEEE--

Organism: Helicobacter pylori (NCBI:txid210)